Protein AF-A0A318B5C2-F1 (afdb_monomer_lite)

pLDDT: mean 72.65, std 13.86, range [32.91, 91.25]

Secondary structure (DSSP, 8-state):
-EEE---STHHHHHHHHTTPPPSEEE-EEEEEEEETTEEEEEEEETTEEEEEEEEE-SS-TTEEEEEETTEEEEEEEEE-SSEEEEEEEEEEETTEEE-GGGS-EEEEEEEEETTEEEEEEEEEETTTEEEEEEEEEE----

Sequence (142 aa):
RARARGGRGPATLARRLQGLPAPGTHTLAVSITPEAGAEIWSRRFGARTFRSRIAAAADDPFAFEETVGPLTFRFHAAARGGGFSWIFESWRLGPLPLPAAWGPRVRAYTFARDGTYRFRVLVAHPWLGVVFGYAGRLGGEH

Structure (mmCIF, N/CA/C/O backbone):
data_AF-A0A318B5C2-F1
#
_entry.id   AF-A0A318B5C2-F1
#
loop_
_atom_site.group_PDB
_atom_site.id
_atom_site.type_symbol
_atom_site.label_atom_id
_atom_site.label_alt_id
_atom_site.label_comp_id
_atom_site.label_asym_id
_atom_site.label_entity_id
_atom_site.label_seq_id
_atom_site.pdbx_PDB_ins_code
_atom_site.Cartn_x
_atom_site.Cartn_y
_atom_site.Cartn_z
_atom_site.occupancy
_atom_site.B_iso_or_equiv
_atom_site.auth_seq_id
_atom_site.auth_comp_id
_atom_site.auth_asym_id
_atom_site.auth_atom_id
_atom_site.pdbx_PDB_model_num
ATOM 1 N N . ARG A 1 1 ? -13.158 10.391 -7.756 1.00 52.75 1 ARG A N 1
ATOM 2 C CA . ARG A 1 1 ? -13.980 10.490 -6.520 1.00 52.75 1 ARG A CA 1
ATOM 3 C C . ARG A 1 1 ? -13.626 9.319 -5.620 1.00 52.75 1 ARG A C 1
ATOM 5 O O . ARG A 1 1 ? -13.495 8.217 -6.134 1.00 52.75 1 ARG A O 1
ATOM 12 N N . ALA A 1 2 ? -13.482 9.526 -4.315 1.00 52.19 2 ALA A N 1
ATOM 13 C CA . ALA A 1 2 ? -13.197 8.434 -3.392 1.00 52.19 2 ALA A CA 1
ATOM 14 C C . ALA A 1 2 ? -14.338 8.247 -2.398 1.00 52.19 2 ALA A C 1
ATOM 16 O O . ALA A 1 2 ? -14.956 9.225 -1.977 1.00 52.19 2 ALA A O 1
ATOM 17 N N . ARG A 1 3 ? -14.646 6.994 -2.054 1.00 54.66 3 ARG A N 1
ATOM 18 C CA . ARG A 1 3 ? -15.760 6.671 -1.164 1.00 54.66 3 ARG A CA 1
ATOM 19 C C . ARG A 1 3 ? -15.239 5.921 0.051 1.00 54.66 3 ARG A C 1
ATOM 21 O O . ARG A 1 3 ? -15.097 4.701 0.043 1.00 54.66 3 ARG A O 1
ATOM 28 N N . ALA A 1 4 ? -15.018 6.658 1.131 1.00 52.84 4 ALA A N 1
ATOM 29 C CA . ALA A 1 4 ? -14.751 6.052 2.423 1.00 52.84 4 ALA A CA 1
ATOM 30 C C . ALA A 1 4 ? -16.007 5.289 2.862 1.00 52.84 4 ALA A C 1
ATOM 32 O O . ALA A 1 4 ? -17.036 5.904 3.151 1.00 52.84 4 ALA A O 1
ATOM 33 N N . ARG A 1 5 ? -15.959 3.956 2.904 1.00 52.53 5 ARG A N 1
ATOM 34 C CA . ARG A 1 5 ? -16.928 3.175 3.681 1.00 52.53 5 ARG A CA 1
ATOM 35 C C . ARG A 1 5 ? -16.308 2.917 5.040 1.00 52.53 5 ARG A C 1
ATOM 37 O O . ARG A 1 5 ? -15.127 2.609 5.110 1.00 52.53 5 ARG A O 1
ATOM 44 N N . GLY A 1 6 ? -17.088 3.075 6.102 1.00 47.31 6 GLY A N 1
ATOM 45 C CA . GLY A 1 6 ? -16.587 2.904 7.452 1.00 47.31 6 GLY A CA 1
ATOM 46 C C . GLY A 1 6 ? -17.511 2.067 8.315 1.00 47.31 6 GLY A C 1
ATOM 47 O O . GLY A 1 6 ? -18.687 2.391 8.439 1.00 47.31 6 GLY A O 1
ATOM 48 N N . GLY A 1 7 ? -16.958 1.025 8.937 1.00 51.31 7 GLY A N 1
ATOM 49 C CA . GLY A 1 7 ? -17.587 0.343 10.069 1.00 51.31 7 GLY A CA 1
ATOM 50 C C . GLY A 1 7 ? -17.580 1.206 11.340 1.00 51.31 7 GLY A C 1
ATOM 51 O O . GLY A 1 7 ? -16.790 2.158 11.453 1.00 51.31 7 GLY A O 1
ATOM 52 N N . ARG A 1 8 ? -18.478 0.872 12.279 1.00 46.22 8 ARG A N 1
ATOM 53 C CA . ARG A 1 8 ? -18.555 1.443 13.639 1.00 46.22 8 ARG A CA 1
ATO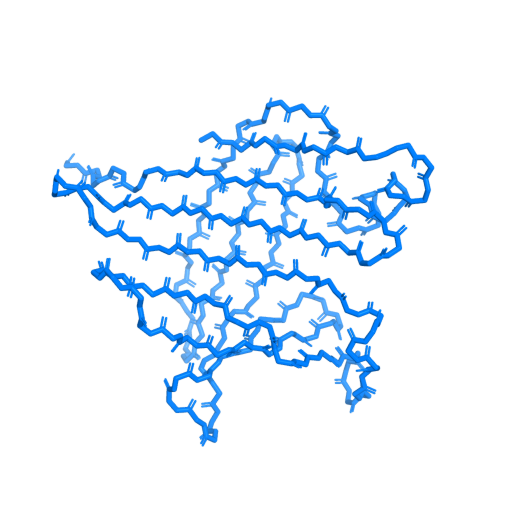M 54 C C . ARG A 1 8 ? -17.411 0.887 14.516 1.00 46.22 8 ARG A C 1
ATOM 56 O O . ARG A 1 8 ? -16.855 -0.161 14.204 1.00 46.22 8 ARG A O 1
ATOM 63 N N . GLY A 1 9 ? -17.045 1.583 15.597 1.00 58.09 9 GLY A N 1
ATOM 64 C CA . GLY A 1 9 ? -16.063 1.093 16.583 1.00 58.09 9 GLY A CA 1
ATOM 65 C C . GLY A 1 9 ? -14.582 1.326 16.207 1.00 58.09 9 GLY A C 1
ATOM 66 O O . GLY A 1 9 ? -14.272 2.402 15.679 1.00 58.09 9 GLY A O 1
ATOM 67 N N . PRO A 1 10 ? -13.655 0.373 16.465 1.00 52.06 10 PRO A N 1
ATOM 68 C CA . PRO A 1 10 ? -12.194 0.563 16.372 1.00 52.06 10 PRO A CA 1
ATOM 69 C C . PRO A 1 10 ? -11.702 0.974 14.974 1.00 52.06 10 PRO A C 1
ATOM 71 O O . PRO A 1 10 ? -10.665 1.625 14.840 1.00 52.06 10 PRO A O 1
ATOM 74 N N . ALA A 1 11 ? -12.496 0.709 13.929 1.00 53.62 11 ALA A N 1
ATOM 75 C CA . ALA A 1 11 ? -12.270 1.210 12.573 1.00 53.62 11 ALA A CA 1
ATOM 76 C C . ALA A 1 11 ? -12.190 2.747 12.508 1.00 53.62 11 ALA A C 1
ATOM 78 O O . ALA A 1 11 ? -11.504 3.303 11.656 1.00 53.62 11 ALA A O 1
ATOM 79 N N . THR A 1 12 ? -12.861 3.457 13.416 1.00 58.12 12 THR A N 1
ATOM 80 C CA . THR A 1 12 ? -12.801 4.924 13.512 1.00 58.12 12 THR A CA 1
ATOM 81 C C . THR A 1 12 ? -11.477 5.410 14.091 1.00 58.12 12 THR A C 1
ATOM 83 O O . THR A 1 12 ? -10.953 6.426 13.634 1.00 58.12 12 THR A O 1
ATOM 86 N N . LEU A 1 13 ? -10.917 4.676 15.057 1.00 55.28 13 LEU A N 1
ATOM 87 C CA . LEU A 1 13 ? -9.656 5.027 15.704 1.00 55.28 13 LEU A CA 1
ATOM 88 C C . LEU A 1 13 ? -8.472 4.779 14.764 1.00 55.28 13 LEU A C 1
ATOM 90 O O . LEU A 1 13 ? -7.657 5.675 14.569 1.00 55.28 13 LEU A O 1
ATOM 94 N N . ALA A 1 14 ? -8.446 3.627 14.090 1.00 55.47 14 ALA A N 1
ATOM 95 C CA . ALA A 1 14 ? -7.446 3.326 13.067 1.00 55.47 14 ALA A CA 1
ATOM 96 C C . ALA A 1 14 ? -7.483 4.338 11.909 1.00 55.47 14 ALA A C 1
ATOM 98 O O . ALA A 1 14 ? -6.438 4.807 11.464 1.00 55.47 14 ALA A O 1
ATOM 99 N N . ARG A 1 15 ? -8.682 4.766 11.476 1.00 59.94 15 ARG A N 1
ATOM 100 C CA . ARG A 1 15 ? -8.829 5.859 10.500 1.00 59.94 15 ARG A CA 1
ATOM 101 C C . ARG A 1 15 ? -8.248 7.176 11.006 1.00 59.94 15 ARG A C 1
ATOM 103 O O . ARG A 1 15 ? -7.608 7.887 10.240 1.00 59.94 15 ARG A O 1
ATOM 110 N N . ARG A 1 16 ? -8.472 7.528 12.278 1.00 58.03 16 ARG A N 1
ATOM 111 C CA . ARG A 1 16 ? -7.892 8.740 12.876 1.00 58.03 16 ARG A CA 1
ATOM 112 C C . ARG A 1 16 ? -6.367 8.667 12.941 1.00 58.03 16 ARG A C 1
ATOM 114 O O . ARG A 1 16 ? -5.737 9.628 12.517 1.00 58.03 16 ARG A O 1
ATOM 121 N N . LEU A 1 17 ? -5.816 7.545 13.401 1.00 55.38 17 LEU A N 1
ATOM 122 C CA . LEU A 1 17 ? -4.372 7.307 13.513 1.00 55.38 17 LEU A CA 1
ATOM 123 C C . LEU A 1 17 ? -3.668 7.316 12.152 1.00 55.38 17 LEU A C 1
ATOM 125 O O . LEU A 1 17 ? -2.596 7.889 12.025 1.00 55.38 17 LEU A O 1
ATOM 129 N N . GLN A 1 18 ? -4.293 6.748 11.119 1.00 53.38 18 GLN A N 1
ATOM 130 C CA . GLN A 1 18 ? -3.736 6.708 9.761 1.00 53.38 18 GLN A CA 1
ATOM 131 C C . GLN A 1 18 ? -4.077 7.949 8.915 1.00 53.38 18 GLN A C 1
ATOM 133 O O . GLN A 1 18 ? -3.809 7.968 7.718 1.00 53.38 18 GLN A O 1
ATOM 138 N N . GLY A 1 19 ? -4.714 8.980 9.486 1.00 54.78 19 GLY A N 1
ATOM 139 C CA . GLY A 1 19 ? -5.077 10.194 8.744 1.00 54.78 19 GLY A CA 1
ATOM 140 C C . GLY A 1 19 ? -6.152 9.989 7.664 1.00 54.78 19 GLY A C 1
ATOM 141 O O . GLY A 1 19 ? -6.348 10.850 6.809 1.00 54.78 19 GLY A O 1
ATOM 142 N N . LEU A 1 20 ? -6.894 8.884 7.709 1.00 57.34 20 LEU A N 1
ATOM 143 C CA . LEU A 1 20 ? -7.952 8.578 6.752 1.00 57.34 20 LEU A CA 1
ATOM 144 C C . LEU A 1 20 ? -9.202 9.441 7.013 1.00 57.34 20 LEU A C 1
ATOM 146 O O . LEU A 1 20 ? -9.495 9.792 8.166 1.00 57.34 20 LEU A O 1
ATOM 150 N N . PRO A 1 21 ? -9.950 9.816 5.959 1.00 52.19 21 PRO A N 1
ATOM 151 C CA . PRO A 1 21 ? -11.143 10.648 6.088 1.00 52.19 21 PRO A CA 1
ATOM 152 C C . PRO A 1 21 ? -12.317 9.884 6.723 1.00 52.19 21 PRO A C 1
ATOM 154 O O . PRO A 1 21 ? -12.364 8.651 6.735 1.00 52.19 21 PRO A O 1
ATOM 157 N N . ALA A 1 22 ? -13.292 10.634 7.243 1.00 56.81 22 ALA A N 1
ATOM 158 C CA . ALA A 1 22 ? -14.543 10.083 7.763 1.00 56.81 22 ALA A CA 1
ATOM 159 C C . ALA A 1 22 ? -15.312 9.292 6.679 1.00 56.81 22 ALA A C 1
ATOM 161 O O . ALA A 1 22 ? -15.154 9.586 5.494 1.00 56.81 22 ALA A O 1
ATOM 162 N N . PRO A 1 23 ? -16.159 8.309 7.039 1.00 56.78 23 PRO A N 1
ATOM 163 C CA . PRO A 1 23 ? -17.049 7.654 6.078 1.00 56.78 23 PRO A CA 1
ATOM 164 C C . PRO A 1 23 ? -17.869 8.692 5.291 1.00 56.78 23 PRO A C 1
ATOM 166 O O . PRO A 1 23 ? -18.468 9.585 5.881 1.00 56.78 23 PRO A O 1
ATOM 169 N N . GLY A 1 24 ? -17.859 8.603 3.960 1.00 57.59 24 GLY A N 1
ATOM 170 C CA . GLY A 1 24 ? -18.424 9.625 3.077 1.00 57.59 24 GLY A CA 1
ATOM 171 C C . GLY A 1 24 ? -17.782 9.656 1.688 1.00 57.59 24 GLY A C 1
ATOM 172 O O . GLY A 1 24 ? -16.802 8.957 1.410 1.00 57.59 24 GLY A O 1
ATOM 173 N N . THR A 1 25 ? -18.357 10.459 0.794 1.00 57.47 25 THR A N 1
ATOM 174 C CA . THR A 1 25 ? -17.746 10.775 -0.503 1.00 57.47 25 THR A CA 1
ATOM 175 C C . THR A 1 25 ? -16.825 11.965 -0.311 1.00 57.47 25 THR A C 1
ATOM 177 O O . THR A 1 25 ? -17.286 13.033 0.077 1.00 57.47 25 THR A O 1
ATOM 180 N N . HIS A 1 26 ? -15.542 11.786 -0.607 1.00 63.28 26 HIS A N 1
ATOM 181 C CA . HIS A 1 26 ? -14.547 12.845 -0.477 1.00 63.28 26 HIS A CA 1
ATOM 182 C C . HIS A 1 26 ? -13.918 13.153 -1.827 1.00 63.28 26 HIS A C 1
ATOM 184 O O . HIS A 1 26 ? -13.714 12.261 -2.667 1.00 63.28 26 HIS A O 1
ATOM 190 N N . THR A 1 27 ? -13.586 14.427 -2.020 1.00 63.97 27 THR A N 1
ATOM 191 C CA . THR A 1 27 ? -12.674 14.839 -3.083 1.00 63.97 27 THR A CA 1
ATOM 192 C C . THR A 1 27 ? -11.314 14.235 -2.763 1.00 63.97 27 THR A C 1
ATOM 194 O O . THR A 1 27 ? -10.709 14.544 -1.736 1.00 63.97 27 THR A O 1
ATOM 197 N N . LEU A 1 28 ? -10.894 13.305 -3.617 1.00 67.44 28 LEU A N 1
ATOM 198 C CA . LEU A 1 28 ? -9.578 12.692 -3.571 1.00 67.44 28 LEU A CA 1
ATOM 199 C C . LEU A 1 28 ? -8.752 13.333 -4.674 1.00 67.44 28 LEU A C 1
ATOM 201 O O . LEU A 1 28 ? -9.097 13.171 -5.845 1.00 67.44 28 LEU A O 1
ATOM 205 N N . ALA A 1 29 ? -7.681 14.009 -4.279 1.00 67.31 29 ALA A N 1
ATOM 206 C CA . ALA A 1 29 ? -6.595 14.364 -5.175 1.00 67.31 29 ALA A CA 1
ATOM 207 C C . ALA A 1 29 ? -5.455 13.371 -4.937 1.00 67.31 29 ALA A C 1
ATOM 209 O O . ALA A 1 29 ? -5.054 13.149 -3.793 1.00 67.31 29 ALA A O 1
ATOM 210 N N . VAL A 1 30 ? -4.984 12.732 -6.002 1.00 69.06 30 VAL A N 1
ATOM 211 C CA . VAL A 1 30 ? -3.799 11.873 -5.967 1.00 69.06 30 VAL A CA 1
ATOM 212 C C . VAL A 1 30 ? -2.734 12.577 -6.786 1.00 69.06 30 VAL A C 1
ATOM 214 O O . VAL A 1 30 ? -2.968 12.873 -7.951 1.00 69.06 30 VAL A O 1
ATOM 217 N N . SER A 1 31 ? -1.589 12.833 -6.174 1.00 74.69 31 SER A N 1
ATOM 218 C CA . SER A 1 31 ? -0.394 13.318 -6.851 1.00 74.69 31 SER A CA 1
ATOM 219 C C . SER A 1 31 ? 0.678 12.252 -6.718 1.00 74.69 31 SER A C 1
ATOM 221 O O . SER A 1 31 ? 0.928 11.762 -5.616 1.00 74.69 31 SER A O 1
ATOM 223 N N . ILE A 1 32 ? 1.275 11.878 -7.841 1.00 80.25 32 ILE A N 1
ATOM 224 C CA . ILE A 1 32 ? 2.378 10.926 -7.897 1.00 80.25 32 ILE A CA 1
ATOM 225 C C . ILE A 1 32 ? 3.600 11.733 -8.304 1.00 80.25 32 ILE A C 1
ATOM 227 O O . ILE A 1 32 ? 3.594 12.383 -9.348 1.00 80.25 32 ILE A O 1
ATOM 231 N N . THR A 1 33 ? 4.616 11.741 -7.454 1.00 83.88 33 THR A N 1
ATOM 232 C CA . THR A 1 33 ? 5.880 12.418 -7.726 1.00 83.88 33 THR A CA 1
ATOM 233 C C . THR A 1 33 ? 6.959 11.355 -7.873 1.00 83.88 33 THR A C 1
ATOM 235 O O . THR A 1 33 ? 7.193 10.622 -6.910 1.00 83.88 33 THR A O 1
ATOM 238 N N . PRO A 1 34 ? 7.605 11.230 -9.043 1.00 83.81 34 PRO A N 1
ATOM 239 C CA . PRO A 1 34 ? 8.720 10.309 -9.196 1.00 83.81 34 PRO A CA 1
ATOM 240 C C . PRO A 1 34 ? 9.885 10.751 -8.298 1.00 83.81 34 PRO A C 1
ATOM 242 O O . PRO A 1 34 ? 10.197 11.936 -8.193 1.00 83.81 34 PRO A O 1
ATOM 245 N N . GLU A 1 35 ? 10.518 9.792 -7.638 1.00 85.69 35 GLU A N 1
ATOM 246 C CA . GLU A 1 35 ? 11.714 9.943 -6.810 1.00 85.69 35 GLU A CA 1
ATOM 247 C C . GLU A 1 35 ? 12.733 8.887 -7.272 1.00 85.69 35 GLU A C 1
ATOM 249 O O . GLU A 1 35 ? 12.355 7.883 -7.866 1.00 85.69 35 GLU A O 1
ATOM 254 N N . ALA A 1 36 ? 14.037 9.086 -7.080 1.00 80.44 36 ALA A N 1
ATOM 255 C CA . ALA A 1 36 ? 15.039 8.164 -7.628 1.00 80.44 36 ALA A CA 1
ATOM 256 C C . ALA A 1 36 ? 14.802 6.707 -7.157 1.00 80.44 36 ALA A C 1
ATOM 258 O O . ALA A 1 36 ? 15.006 6.382 -5.986 1.00 80.44 36 ALA A O 1
ATOM 259 N N . GLY A 1 37 ? 14.333 5.845 -8.071 1.00 80.94 37 GLY A N 1
ATOM 260 C CA . GLY A 1 3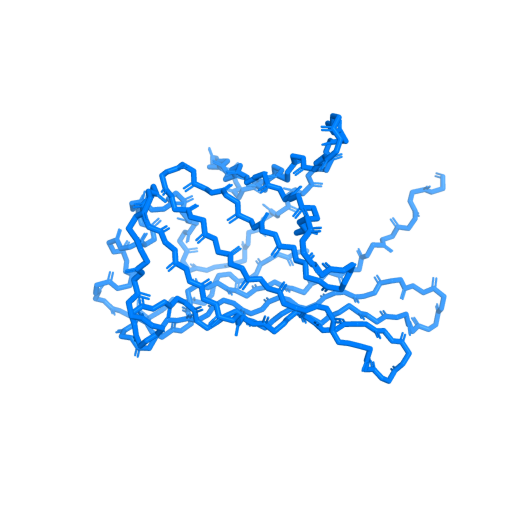7 ? 13.976 4.445 -7.799 1.00 80.94 37 GLY A CA 1
ATOM 261 C C . GLY A 1 37 ? 12.668 4.229 -7.022 1.00 80.94 37 GLY A C 1
ATOM 262 O O . GLY A 1 37 ? 12.411 3.115 -6.569 1.00 80.94 37 GLY A O 1
ATOM 263 N N . ALA A 1 38 ? 11.851 5.267 -6.833 1.00 87.94 38 ALA A N 1
ATOM 264 C CA . ALA A 1 38 ? 10.599 5.201 -6.088 1.00 87.94 38 ALA A CA 1
ATOM 265 C C . ALA A 1 38 ? 9.551 6.200 -6.613 1.00 87.94 38 ALA A C 1
ATOM 267 O O . ALA A 1 38 ? 9.814 7.081 -7.420 1.00 87.94 38 ALA A O 1
ATOM 268 N N . GLU A 1 39 ? 8.334 6.100 -6.113 1.00 88.75 39 GLU A N 1
ATOM 269 C CA . GLU A 1 39 ? 7.247 7.020 -6.380 1.00 88.75 39 GLU A CA 1
ATOM 270 C C . GLU A 1 39 ? 6.679 7.498 -5.053 1.00 88.75 39 GLU A C 1
ATOM 272 O O . GLU A 1 39 ? 6.281 6.714 -4.188 1.00 88.75 39 GLU A O 1
ATOM 277 N N . ILE A 1 40 ? 6.594 8.808 -4.890 1.00 86.69 40 ILE A N 1
ATOM 278 C CA . ILE A 1 40 ? 5.915 9.422 -3.765 1.00 86.69 40 ILE A CA 1
ATOM 279 C C . ILE A 1 40 ? 4.456 9.630 -4.137 1.00 86.69 40 ILE A C 1
ATOM 281 O O . ILE A 1 40 ? 4.101 10.492 -4.937 1.00 86.69 40 ILE A O 1
ATOM 285 N N . TRP A 1 41 ? 3.591 8.862 -3.494 1.00 83.62 41 TRP A N 1
ATOM 286 C CA . TRP A 1 41 ? 2.154 8.939 -3.662 1.00 83.62 41 TRP A CA 1
ATOM 287 C C . TRP A 1 41 ? 1.558 9.809 -2.561 1.00 83.62 41 TRP A C 1
ATOM 289 O O . TRP A 1 41 ? 1.492 9.422 -1.396 1.00 83.62 41 TRP A O 1
ATOM 299 N N . SER A 1 42 ? 1.082 10.991 -2.935 1.00 77.31 42 SER A N 1
ATOM 300 C CA . SER A 1 42 ? 0.389 11.919 -2.044 1.00 77.31 42 SER A CA 1
ATOM 301 C C . SER A 1 42 ? -1.107 11.892 -2.333 1.00 77.31 42 SER A C 1
ATOM 303 O O . SER A 1 42 ? -1.572 12.330 -3.381 1.00 77.31 42 SER A O 1
ATOM 305 N N . ARG A 1 43 ? -1.885 11.353 -1.398 1.00 74.44 43 ARG A N 1
ATOM 306 C CA . ARG A 1 43 ? -3.342 11.206 -1.481 1.00 74.44 43 ARG A CA 1
ATOM 307 C C . ARG A 1 43 ? -3.980 12.197 -0.515 1.00 74.44 43 ARG A C 1
ATOM 309 O O . ARG A 1 43 ? -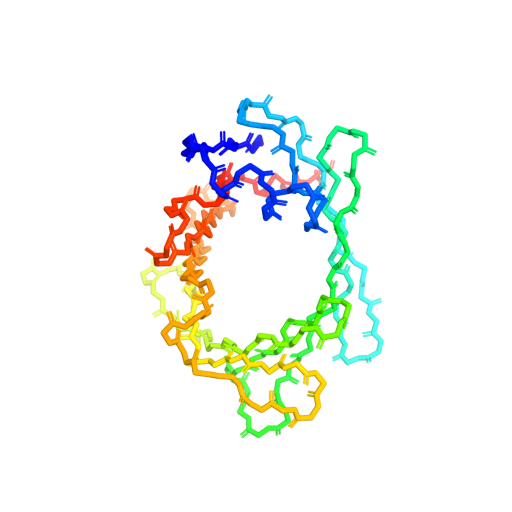3.949 12.002 0.700 1.00 74.44 43 ARG A O 1
ATOM 316 N N . ARG A 1 44 ? -4.557 13.274 -1.042 1.00 69.62 44 ARG A N 1
ATOM 317 C CA . ARG A 1 44 ? -5.265 14.282 -0.249 1.00 69.62 44 ARG A CA 1
ATOM 318 C C . ARG A 1 44 ? -6.755 13.961 -0.191 1.00 69.62 44 ARG A C 1
ATOM 320 O O . ARG A 1 44 ? -7.435 13.932 -1.215 1.00 69.62 44 ARG A O 1
ATOM 327 N N . PHE A 1 45 ? -7.256 13.758 1.022 1.00 69.19 45 PHE A N 1
ATOM 328 C CA . PHE A 1 45 ? -8.661 13.547 1.347 1.00 69.19 45 PHE A CA 1
ATOM 329 C C . PHE A 1 45 ? -9.199 14.766 2.106 1.00 69.19 45 PHE A C 1
ATOM 331 O O . PHE A 1 45 ? -9.067 14.866 3.329 1.00 69.19 45 PHE A O 1
ATOM 338 N N . GLY A 1 46 ? -9.793 15.719 1.385 1.00 67.88 46 GLY A N 1
ATOM 339 C CA . GLY A 1 46 ? -10.248 16.980 1.982 1.00 67.88 46 GLY A CA 1
ATOM 340 C C . GLY A 1 46 ? -9.094 17.757 2.637 1.00 67.88 46 GLY A C 1
ATOM 341 O O . GLY A 1 46 ? -8.207 18.253 1.941 1.00 67.88 46 GLY A O 1
ATOM 342 N N . ALA A 1 47 ? -9.105 17.857 3.971 1.00 63.34 47 ALA A N 1
ATOM 343 C CA . ALA A 1 47 ? -8.076 18.543 4.765 1.00 63.34 47 ALA A CA 1
ATOM 344 C C . ALA A 1 47 ? -6.903 17.643 5.203 1.00 63.34 47 ALA A C 1
ATOM 346 O O . ALA A 1 47 ? -5.931 18.145 5.760 1.00 63.34 47 ALA A O 1
ATOM 347 N N . ARG A 1 48 ? -6.977 16.322 4.983 1.00 60.59 48 ARG 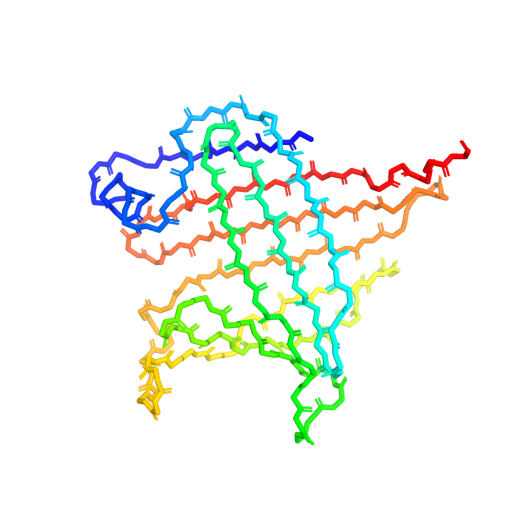A N 1
ATOM 348 C CA . ARG A 1 48 ? -5.920 15.378 5.376 1.00 60.59 48 ARG A CA 1
ATOM 349 C C . ARG A 1 48 ? -5.112 14.921 4.174 1.00 60.59 48 ARG A C 1
ATOM 351 O O . ARG A 1 48 ? -5.679 14.627 3.125 1.00 60.59 48 ARG A O 1
ATOM 358 N N . THR A 1 49 ? -3.804 14.797 4.358 1.00 68.56 49 THR A N 1
ATOM 359 C CA . THR A 1 49 ? -2.885 14.290 3.337 1.00 68.56 49 THR A CA 1
ATOM 360 C C . THR A 1 49 ? -2.251 13.004 3.835 1.00 68.56 49 THR A C 1
ATOM 362 O O . THR A 1 49 ? -1.680 12.966 4.920 1.00 68.56 49 THR A O 1
ATOM 365 N N . PHE A 1 50 ? -2.358 11.955 3.032 1.00 72.31 50 PHE A N 1
ATOM 366 C CA . PHE A 1 50 ? -1.705 10.676 3.246 1.00 72.31 50 PHE A CA 1
ATOM 367 C C . PHE A 1 50 ? -0.578 10.539 2.227 1.00 72.31 50 PHE A C 1
ATOM 369 O O . PHE A 1 50 ? -0.842 10.575 1.027 1.00 72.31 50 PHE A O 1
ATOM 376 N N . ARG A 1 51 ? 0.663 10.389 2.689 1.00 80.62 51 ARG A N 1
ATOM 377 C CA . ARG A 1 51 ? 1.832 10.220 1.822 1.00 80.62 51 ARG A CA 1
ATOM 378 C C . ARG A 1 51 ? 2.391 8.814 1.998 1.00 80.62 51 ARG A C 1
ATOM 380 O O . ARG A 1 51 ? 2.614 8.386 3.127 1.00 80.62 51 ARG A O 1
ATOM 387 N N . SER A 1 52 ? 2.619 8.125 0.890 1.00 84.88 52 SER A N 1
ATOM 388 C CA . SER A 1 52 ? 3.320 6.846 0.849 1.00 84.88 52 SER A CA 1
ATOM 389 C C . SER A 1 52 ? 4.458 6.894 -0.163 1.00 84.88 52 SER A C 1
ATOM 391 O O . SER A 1 52 ? 4.430 7.685 -1.105 1.00 84.88 52 SER A O 1
ATOM 393 N N . ARG A 1 53 ? 5.485 6.078 0.062 1.00 88.44 53 ARG A N 1
ATOM 394 C CA . ARG A 1 53 ? 6.594 5.868 -0.869 1.00 88.44 53 ARG A CA 1
ATOM 395 C C . ARG A 1 53 ? 6.482 4.465 -1.436 1.00 88.44 53 ARG A C 1
ATOM 397 O O . ARG A 1 53 ? 6.522 3.518 -0.664 1.00 88.44 53 ARG A O 1
ATOM 404 N N . ILE A 1 54 ? 6.352 4.336 -2.745 1.00 90.06 54 ILE A N 1
ATOM 405 C CA . ILE A 1 54 ? 6.297 3.057 -3.451 1.00 90.06 54 ILE A CA 1
ATOM 406 C C . ILE A 1 54 ? 7.634 2.841 -4.148 1.00 90.06 54 ILE A C 1
ATOM 408 O O . ILE A 1 54 ? 8.074 3.718 -4.873 1.00 90.06 54 ILE A O 1
ATOM 412 N N . ALA A 1 55 ? 8.298 1.716 -3.934 1.00 89.94 55 ALA A N 1
ATOM 413 C CA . ALA A 1 55 ? 9.535 1.374 -4.633 1.00 89.94 55 ALA A CA 1
ATOM 414 C C . ALA A 1 55 ? 9.447 -0.052 -5.169 1.00 89.94 55 ALA A C 1
ATOM 416 O O . ALA A 1 55 ? 8.826 -0.902 -4.533 1.00 89.94 55 ALA A O 1
ATOM 417 N N . ALA A 1 56 ? 10.060 -0.321 -6.321 1.00 89.75 56 ALA A N 1
ATOM 418 C CA . ALA A 1 56 ? 10.185 -1.690 -6.810 1.00 89.75 56 ALA A CA 1
ATOM 419 C C . ALA A 1 56 ? 10.984 -2.529 -5.802 1.00 89.75 56 ALA A C 1
ATOM 421 O O . ALA A 1 56 ? 11.942 -2.037 -5.196 1.00 89.75 56 ALA A O 1
ATOM 422 N N . ALA A 1 57 ? 10.580 -3.780 -5.603 1.00 88.00 57 ALA A N 1
ATOM 423 C CA . ALA A 1 57 ? 11.352 -4.703 -4.793 1.00 88.00 57 ALA A CA 1
ATOM 424 C C . ALA A 1 57 ? 12.645 -5.053 -5.538 1.00 88.00 57 ALA A C 1
ATOM 426 O O . ALA A 1 57 ? 12.635 -5.288 -6.744 1.00 88.00 57 ALA A O 1
ATOM 427 N N . ALA A 1 58 ? 13.770 -5.087 -4.824 1.00 84.88 58 ALA A N 1
ATOM 428 C CA . ALA A 1 58 ? 15.059 -5.398 -5.440 1.00 84.88 58 ALA A CA 1
ATOM 429 C C . ALA A 1 58 ? 15.159 -6.868 -5.890 1.00 84.88 58 ALA A C 1
ATOM 431 O O . ALA A 1 58 ? 15.938 -7.180 -6.786 1.00 84.88 58 ALA A O 1
ATOM 432 N N . ASP A 1 59 ? 14.392 -7.761 -5.259 1.00 89.25 59 ASP A N 1
ATOM 433 C CA . ASP A 1 59 ? 14.445 -9.207 -5.483 1.00 89.25 59 ASP A CA 1
ATOM 434 C C . ASP A 1 59 ? 13.449 -9.724 -6.535 1.00 89.25 59 ASP A C 1
ATOM 436 O O . ASP A 1 59 ? 13.672 -10.793 -7.098 1.00 89.25 59 ASP A O 1
ATOM 440 N N . ASP A 1 60 ? 12.377 -8.980 -6.826 1.00 87.94 60 ASP A N 1
ATOM 441 C CA . ASP A 1 60 ? 11.327 -9.400 -7.758 1.00 87.94 60 ASP A CA 1
ATOM 442 C C . ASP A 1 60 ? 10.824 -8.192 -8.576 1.00 87.94 60 ASP A C 1
ATOM 444 O O . ASP A 1 60 ? 10.289 -7.242 -7.997 1.00 87.94 60 ASP A O 1
ATOM 448 N N . PRO A 1 61 ? 10.949 -8.215 -9.919 1.00 85.06 61 PRO A N 1
ATOM 449 C CA . PRO A 1 61 ? 10.548 -7.106 -10.789 1.00 85.06 61 PRO A CA 1
ATOM 450 C C . PRO A 1 61 ? 9.030 -6.866 -10.842 1.00 85.06 61 PRO A C 1
ATOM 452 O O . PRO A 1 61 ? 8.590 -5.805 -11.286 1.00 85.06 61 PRO A O 1
ATOM 455 N N . PHE A 1 62 ? 8.221 -7.834 -10.413 1.00 87.06 62 PHE A N 1
ATOM 456 C CA . PHE A 1 62 ? 6.770 -7.717 -10.292 1.00 87.06 62 PHE A CA 1
ATOM 457 C C . PHE A 1 62 ? 6.332 -7.386 -8.864 1.00 87.06 62 PHE A C 1
ATOM 459 O O . PHE A 1 62 ? 5.154 -7.089 -8.651 1.00 87.06 62 PHE A O 1
ATOM 466 N N . ALA A 1 63 ? 7.244 -7.395 -7.889 1.00 90.06 63 ALA A N 1
ATOM 467 C CA . ALA A 1 63 ? 6.949 -6.974 -6.530 1.00 90.06 63 ALA A CA 1
ATOM 468 C C . ALA A 1 63 ? 7.378 -5.526 -6.270 1.00 90.06 63 ALA A C 1
ATOM 470 O O . ALA A 1 63 ? 8.295 -4.975 -6.876 1.00 90.06 63 ALA A O 1
ATOM 471 N N . PHE A 1 64 ? 6.684 -4.883 -5.342 1.00 91.25 64 PHE A N 1
ATOM 472 C CA . PHE A 1 64 ? 6.976 -3.525 -4.911 1.00 91.25 64 PHE A CA 1
ATOM 473 C C . PHE A 1 64 ? 6.565 -3.327 -3.455 1.00 91.25 64 PHE A C 1
ATOM 475 O O . PHE A 1 64 ? 5.689 -4.010 -2.917 1.00 91.25 64 PHE A O 1
ATOM 482 N N . GLU A 1 65 ? 7.210 -2.368 -2.809 1.00 91.00 65 GLU A N 1
ATOM 483 C CA . GLU A 1 65 ? 7.024 -2.050 -1.404 1.00 91.00 65 GLU A CA 1
ATOM 484 C C . GLU A 1 65 ? 6.446 -0.642 -1.252 1.00 91.00 65 GLU A C 1
ATOM 486 O O . GLU A 1 65 ? 7.025 0.336 -1.717 1.00 91.00 65 GLU A O 1
ATOM 491 N N . GLU A 1 66 ? 5.306 -0.525 -0.574 1.00 89.69 66 GLU A N 1
ATOM 492 C CA . GLU A 1 66 ? 4.714 0.746 -0.166 1.00 89.69 66 GLU A CA 1
ATOM 493 C C . GLU A 1 66 ? 5.052 1.030 1.302 1.00 89.69 66 GLU A C 1
ATOM 495 O O . GLU A 1 66 ? 4.584 0.345 2.209 1.00 89.69 66 GLU A O 1
ATOM 500 N N . THR A 1 67 ? 5.837 2.073 1.552 1.00 88.44 67 THR A N 1
ATOM 501 C CA . THR A 1 67 ? 6.195 2.546 2.891 1.00 88.44 67 THR A CA 1
ATOM 502 C C . THR A 1 67 ? 5.348 3.750 3.299 1.00 88.44 67 THR A C 1
ATOM 504 O O . THR A 1 67 ? 5.243 4.742 2.574 1.00 88.44 67 THR A O 1
ATOM 507 N N . VAL A 1 68 ? 4.749 3.669 4.486 1.00 84.19 68 VAL A N 1
ATOM 508 C CA . VAL A 1 68 ? 3.902 4.686 5.117 1.00 84.19 68 VAL A CA 1
ATOM 509 C C . VAL A 1 68 ? 4.370 4.877 6.556 1.00 84.19 68 VAL A C 1
ATOM 511 O O . VAL A 1 68 ? 4.028 4.101 7.451 1.00 84.19 68 VAL A O 1
ATOM 514 N N . GLY A 1 69 ? 5.161 5.922 6.796 1.00 83.12 69 GLY A N 1
ATOM 515 C CA . GLY A 1 69 ? 5.808 6.105 8.096 1.00 83.12 69 GLY A CA 1
ATOM 516 C C . GLY A 1 69 ? 6.685 4.888 8.433 1.00 83.12 69 GLY A C 1
ATOM 517 O O . GLY A 1 69 ? 7.514 4.520 7.605 1.00 83.12 69 GLY A O 1
ATOM 518 N N . PRO A 1 70 ? 6.516 4.240 9.601 1.00 83.75 70 PRO A N 1
ATOM 519 C CA . PRO A 1 70 ? 7.305 3.067 9.975 1.00 83.75 70 PRO A CA 1
ATOM 520 C C . PRO A 1 70 ? 6.780 1.753 9.374 1.00 83.75 70 PRO A C 1
ATOM 522 O O . PRO A 1 70 ? 7.391 0.710 9.582 1.00 83.75 70 PRO A O 1
ATOM 525 N N . LEU A 1 71 ? 5.634 1.766 8.688 1.00 85.31 71 LEU A N 1
ATOM 526 C CA . LEU A 1 71 ? 5.025 0.567 8.116 1.00 85.31 71 LEU A CA 1
ATOM 527 C C . LEU A 1 71 ? 5.455 0.405 6.662 1.00 85.31 71 LEU A C 1
ATOM 529 O O . LEU A 1 71 ? 5.284 1.330 5.873 1.00 85.31 71 LEU A O 1
ATOM 533 N N . THR A 1 72 ? 5.926 -0.779 6.290 1.00 89.19 72 THR A N 1
ATOM 534 C CA . THR A 1 72 ? 6.185 -1.141 4.892 1.00 89.19 72 THR A CA 1
ATOM 535 C C . THR A 1 72 ? 5.312 -2.322 4.508 1.00 89.19 72 THR A C 1
ATOM 537 O O . THR A 1 72 ? 5.290 -3.335 5.204 1.00 89.19 72 THR A O 1
ATOM 540 N N . PHE A 1 73 ? 4.588 -2.194 3.404 1.00 88.06 73 PHE A N 1
ATOM 541 C CA . PHE A 1 73 ? 3.705 -3.213 2.849 1.00 88.06 73 PHE A CA 1
ATOM 542 C C . PHE A 1 73 ? 4.293 -3.706 1.534 1.00 88.06 73 PHE A C 1
ATOM 544 O O . PHE A 1 73 ? 4.603 -2.895 0.668 1.00 88.06 73 PHE A O 1
ATOM 551 N N . ARG A 1 74 ? 4.419 -5.018 1.367 1.00 90.50 74 ARG A N 1
ATOM 552 C CA . ARG A 1 74 ? 4.883 -5.631 0.128 1.00 90.50 74 ARG A CA 1
ATOM 553 C C . ARG A 1 74 ? 3.700 -6.144 -0.682 1.00 90.50 74 ARG A C 1
ATOM 555 O O . ARG A 1 74 ? 2.788 -6.785 -0.146 1.00 90.50 74 ARG A O 1
ATOM 562 N N . PHE A 1 75 ? 3.737 -5.863 -1.974 1.00 89.44 75 PHE A N 1
ATOM 563 C CA . PHE A 1 75 ? 2.724 -6.255 -2.933 1.00 89.44 75 PHE A CA 1
ATOM 564 C C . PHE A 1 75 ? 3.357 -6.882 -4.165 1.00 89.44 75 PHE A C 1
ATOM 566 O O . PHE A 1 75 ? 4.437 -6.480 -4.582 1.00 89.44 75 PHE A O 1
ATOM 573 N N . HIS A 1 76 ? 2.609 -7.778 -4.796 1.00 89.62 76 HIS A N 1
ATOM 574 C CA . HIS A 1 76 ? 2.935 -8.347 -6.093 1.00 89.62 76 HIS A CA 1
ATOM 575 C C . HIS A 1 76 ? 1.927 -7.871 -7.148 1.00 89.62 76 HIS A C 1
ATOM 577 O O . HIS A 1 76 ? 0.708 -7.903 -6.930 1.00 89.62 76 HIS A O 1
ATOM 583 N N . ALA A 1 77 ? 2.424 -7.404 -8.291 1.00 87.38 77 ALA A N 1
ATOM 584 C CA . ALA A 1 77 ? 1.633 -6.990 -9.439 1.00 87.38 77 ALA A CA 1
ATOM 585 C C . ALA A 1 77 ? 1.360 -8.194 -10.348 1.00 87.38 77 ALA A C 1
ATOM 587 O O . ALA A 1 77 ? 2.232 -8.657 -11.073 1.00 87.38 77 ALA A O 1
ATOM 588 N N . ALA A 1 78 ? 0.116 -8.666 -10.364 1.00 86.12 78 ALA A N 1
ATOM 589 C CA . ALA A 1 78 ? -0.310 -9.748 -11.245 1.00 86.12 78 ALA A CA 1
ATOM 590 C C . ALA A 1 78 ? -1.141 -9.206 -12.413 1.00 86.12 78 ALA A C 1
ATOM 592 O O . ALA A 1 78 ? -2.130 -8.496 -12.203 1.00 86.12 78 ALA A O 1
ATOM 593 N N . ALA A 1 79 ? -0.792 -9.573 -13.647 1.00 82.38 79 ALA A N 1
ATOM 594 C CA . ALA A 1 79 ? -1.600 -9.243 -14.817 1.00 82.38 79 ALA A CA 1
ATOM 595 C C . ALA A 1 79 ? -2.998 -9.884 -14.709 1.00 82.38 79 ALA A C 1
ATOM 597 O O . ALA A 1 79 ? -3.146 -11.061 -14.378 1.00 82.38 79 ALA A O 1
ATOM 598 N N . ARG A 1 80 ? -4.053 -9.109 -14.983 1.00 79.38 80 ARG A N 1
ATOM 599 C CA . ARG A 1 80 ? -5.442 -9.584 -14.930 1.00 79.38 80 ARG A CA 1
ATOM 600 C C . ARG A 1 80 ? -6.314 -8.891 -15.974 1.00 79.38 80 ARG A C 1
ATOM 602 O O . ARG A 1 80 ? -6.684 -7.732 -15.805 1.00 79.38 80 ARG A O 1
ATOM 609 N N . GLY A 1 81 ? -6.706 -9.636 -17.011 1.00 66.50 81 GLY A N 1
ATOM 610 C CA . GLY A 1 81 ? -7.771 -9.261 -17.954 1.00 66.50 81 GLY A CA 1
ATOM 611 C C . GLY A 1 81 ? -7.629 -7.859 -18.557 1.00 66.50 81 GLY A C 1
ATOM 612 O O . GLY A 1 81 ? -8.530 -7.043 -18.387 1.00 66.50 81 GLY A O 1
ATOM 613 N N . GLY A 1 82 ? -6.494 -7.565 -19.204 1.00 72.06 82 GLY A N 1
ATOM 614 C CA . GLY A 1 82 ? -6.232 -6.251 -19.819 1.00 72.06 82 GLY A CA 1
ATOM 615 C C . GLY A 1 82 ? -5.789 -5.160 -18.832 1.00 72.06 82 GLY A C 1
ATOM 616 O O . GLY A 1 82 ? -5.983 -3.969 -19.073 1.00 72.06 82 GLY A O 1
ATOM 617 N N . GLY A 1 83 ? -5.232 -5.566 -17.693 1.00 79.50 83 GLY A N 1
ATOM 618 C CA . GLY A 1 83 ? -4.778 -4.688 -16.624 1.00 79.50 83 GLY A CA 1
ATOM 619 C C . GLY A 1 83 ? -3.881 -5.424 -15.633 1.00 79.50 83 GLY A C 1
ATOM 620 O O . GLY A 1 83 ? -3.400 -6.519 -15.925 1.00 79.50 83 GLY A O 1
ATOM 621 N N . PHE A 1 84 ? -3.698 -4.861 -14.443 1.00 82.56 84 PHE A N 1
ATOM 622 C CA . PHE A 1 84 ? -2.942 -5.484 -13.358 1.00 82.56 84 PHE A CA 1
ATOM 623 C C . PHE A 1 84 ? -3.644 -5.317 -12.010 1.00 82.56 84 PHE A C 1
ATOM 625 O O . PHE A 1 84 ? -4.368 -4.349 -11.755 1.00 82.56 84 PHE A O 1
ATOM 632 N N . SER A 1 85 ? -3.435 -6.293 -11.136 1.00 84.56 85 SER A N 1
ATOM 633 C CA . SER A 1 85 ? -3.919 -6.317 -9.765 1.00 84.56 85 SER A CA 1
ATOM 634 C C . SER A 1 85 ? -2.756 -6.289 -8.791 1.00 84.56 85 SER A C 1
ATOM 636 O O . SER A 1 85 ? -1.766 -6.978 -8.999 1.00 84.56 85 SER A O 1
ATOM 638 N N . TRP A 1 86 ? -2.902 -5.534 -7.705 1.00 87.12 86 TRP A N 1
ATOM 639 C CA . TRP A 1 86 ? -1.957 -5.572 -6.591 1.00 87.12 86 TRP A CA 1
ATOM 640 C C . TRP A 1 86 ? -2.442 -6.586 -5.569 1.00 87.12 86 TRP A C 1
ATOM 642 O O . TRP A 1 86 ? -3.564 -6.476 -5.055 1.00 87.12 86 TRP A O 1
ATOM 652 N N . ILE A 1 87 ? -1.597 -7.572 -5.304 1.00 85.94 87 ILE A N 1
ATOM 653 C CA . ILE A 1 87 ? -1.831 -8.650 -4.355 1.00 85.94 87 ILE A CA 1
ATOM 654 C C . ILE A 1 87 ? -0.959 -8.375 -3.138 1.00 85.94 87 ILE A C 1
ATOM 656 O O . ILE A 1 87 ? 0.253 -8.268 -3.259 1.00 85.94 87 ILE A O 1
ATOM 660 N N . PHE A 1 88 ? -1.581 -8.222 -1.972 1.00 86.56 88 PHE A N 1
ATOM 661 C CA . PHE A 1 88 ? -0.859 -8.079 -0.709 1.00 86.56 88 PHE A CA 1
ATOM 662 C C . PHE A 1 88 ? -0.118 -9.372 -0.360 1.00 86.56 88 PHE A C 1
ATOM 664 O O . PHE A 1 88 ? -0.752 -10.427 -0.307 1.00 86.56 88 PHE A O 1
ATOM 671 N N . GLU A 1 89 ? 1.182 -9.271 -0.087 1.00 87.00 89 GLU A N 1
ATOM 672 C CA . GLU A 1 89 ? 2.019 -10.408 0.306 1.00 87.00 89 GLU A CA 1
ATOM 673 C C . GLU A 1 89 ? 2.340 -10.378 1.800 1.00 87.00 89 GLU A C 1
ATOM 675 O O . GLU A 1 89 ? 2.071 -11.333 2.529 1.00 87.00 89 GLU A O 1
ATOM 680 N N . SER A 1 90 ? 2.911 -9.271 2.274 1.00 88.00 90 SER A N 1
ATOM 681 C CA . SER A 1 90 ? 3.403 -9.155 3.644 1.00 88.00 90 SER A CA 1
ATOM 682 C C . SER A 1 90 ? 3.533 -7.698 4.077 1.00 88.00 90 SER A C 1
ATOM 684 O O . SER A 1 90 ? 3.350 -6.763 3.296 1.00 88.00 90 SER A O 1
AT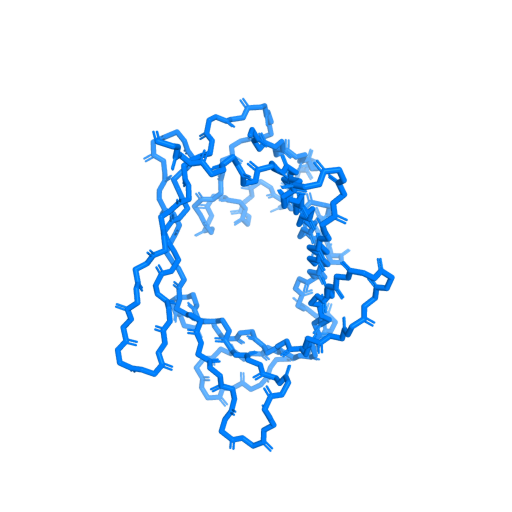OM 686 N N . TRP A 1 91 ? 3.814 -7.488 5.359 1.00 90.38 91 TRP A N 1
ATOM 687 C CA . TRP A 1 91 ? 4.037 -6.163 5.916 1.00 90.38 91 TRP A CA 1
ATOM 688 C C . TRP A 1 91 ? 4.990 -6.225 7.105 1.00 90.38 91 TRP A C 1
ATOM 690 O O . TRP A 1 91 ? 5.115 -7.258 7.765 1.00 90.38 91 TRP A O 1
ATOM 700 N N . ARG A 1 92 ? 5.672 -5.115 7.369 1.00 89.19 92 ARG A N 1
ATOM 701 C CA . ARG A 1 92 ? 6.636 -4.969 8.460 1.00 89.19 92 ARG A CA 1
ATOM 702 C C . ARG A 1 92 ? 6.514 -3.605 9.124 1.00 89.19 92 ARG A C 1
ATOM 704 O O . ARG A 1 92 ? 6.077 -2.640 8.498 1.00 89.19 92 ARG A O 1
ATOM 711 N N . LEU A 1 93 ? 6.915 -3.541 10.387 1.00 87.56 93 LEU A N 1
ATOM 712 C CA . LEU A 1 93 ? 7.103 -2.305 11.138 1.00 87.56 93 LEU A CA 1
ATOM 713 C C . LEU A 1 93 ? 8.608 -2.092 11.329 1.00 87.56 93 LEU A C 1
ATOM 715 O O . LEU A 1 93 ? 9.244 -2.775 12.131 1.00 87.56 93 LEU A O 1
ATOM 719 N N . GLY A 1 94 ? 9.189 -1.176 10.557 1.00 86.56 94 GLY A N 1
ATOM 720 C CA . GLY A 1 94 ? 10.637 -1.023 10.451 1.00 86.56 94 GLY A CA 1
ATOM 721 C C . GLY A 1 94 ? 11.284 -2.338 9.989 1.00 86.56 94 GLY A C 1
ATOM 722 O O . GLY A 1 94 ? 10.895 -2.852 8.939 1.00 86.56 94 GLY A O 1
ATOM 723 N N . PRO A 1 95 ? 12.235 -2.912 10.748 1.00 85.00 95 PRO A N 1
ATOM 724 C CA . PRO A 1 95 ? 12.842 -4.202 10.421 1.00 85.00 95 PRO A CA 1
ATOM 725 C C . PRO A 1 95 ? 11.986 -5.416 10.825 1.00 85.00 95 PRO A C 1
ATOM 727 O O . PRO A 1 95 ? 12.326 -6.535 10.454 1.00 85.00 95 PRO A O 1
ATOM 730 N N . LEU A 1 96 ? 10.900 -5.234 11.590 1.00 88.88 96 LEU A N 1
ATOM 731 C CA . LEU A 1 96 ? 10.142 -6.341 12.178 1.00 88.88 96 LEU A CA 1
ATOM 732 C C . LEU A 1 96 ? 9.019 -6.821 11.238 1.00 88.88 96 LEU A C 1
ATOM 734 O O . LEU A 1 96 ? 8.036 -6.090 11.072 1.00 88.88 96 LEU A O 1
ATOM 738 N N . PRO A 1 97 ? 9.099 -8.030 10.649 1.00 88.69 97 PRO A N 1
ATOM 739 C CA . PRO A 1 97 ? 7.997 -8.592 9.873 1.00 88.69 97 PRO A CA 1
ATOM 740 C C . PRO A 1 97 ? 6.798 -8.874 10.782 1.00 88.69 97 PRO A C 1
ATOM 742 O O . PRO A 1 97 ? 6.939 -9.448 11.862 1.00 88.69 97 PRO A O 1
ATOM 745 N N . LEU A 1 98 ? 5.606 -8.466 10.347 1.00 85.50 98 LEU A N 1
ATOM 746 C CA . LEU A 1 98 ? 4.369 -8.648 11.101 1.00 85.50 98 LEU A CA 1
ATOM 747 C C . LEU A 1 98 ? 3.513 -9.775 10.503 1.00 85.50 98 LEU A C 1
ATOM 749 O O . LEU A 1 98 ? 3.523 -9.987 9.286 1.00 85.50 98 LEU A O 1
ATOM 753 N N . PRO A 1 99 ? 2.712 -10.482 11.325 1.00 82.62 99 PRO A N 1
ATOM 754 C CA . PRO A 1 99 ? 1.818 -11.525 10.835 1.00 82.62 99 PRO A CA 1
ATOM 755 C C . PRO A 1 99 ? 0.853 -10.983 9.778 1.00 82.62 99 PRO A C 1
ATOM 757 O O . PRO A 1 99 ? 0.147 -10.002 10.018 1.00 82.62 99 PRO A O 1
ATOM 760 N N . ALA A 1 100 ? 0.747 -11.647 8.625 1.00 76.31 100 ALA A N 1
ATOM 761 C CA . ALA A 1 100 ? -0.173 -11.241 7.555 1.00 76.31 100 ALA A CA 1
ATOM 762 C C . ALA A 1 100 ? -1.641 -11.157 8.023 1.00 76.31 100 ALA A C 1
ATOM 764 O O . ALA A 1 100 ? -2.414 -10.349 7.510 1.00 76.31 100 ALA A O 1
ATOM 765 N N . ALA A 1 101 ? -2.018 -11.935 9.045 1.00 71.31 101 ALA A N 1
ATOM 766 C CA . ALA A 1 101 ? -3.344 -11.899 9.664 1.00 71.31 101 ALA A CA 1
ATOM 767 C C . ALA A 1 101 ? -3.700 -10.545 10.306 1.00 71.31 101 ALA A C 1
ATOM 769 O O . ALA A 1 101 ? -4.878 -10.246 10.490 1.00 71.31 101 ALA A O 1
ATOM 770 N N . TRP A 1 102 ? -2.700 -9.738 10.651 1.00 75.00 102 TRP A N 1
ATOM 771 C CA . TRP A 1 102 ? -2.858 -8.407 11.238 1.00 75.00 102 TRP A CA 1
ATOM 772 C C . TRP A 1 102 ? -2.744 -7.294 10.186 1.00 75.00 102 TRP A C 1
ATOM 774 O O . TRP A 1 102 ? -2.945 -6.126 10.498 1.00 75.00 102 TRP A O 1
ATOM 784 N N . GLY A 1 103 ? -2.398 -7.643 8.944 1.00 68.88 103 GLY A N 1
ATOM 785 C CA . GLY A 1 103 ? -2.233 -6.687 7.860 1.00 68.88 103 GLY A CA 1
ATOM 786 C C . GLY A 1 103 ? -3.567 -6.288 7.219 1.00 68.88 103 GLY A C 1
ATOM 787 O O . GLY A 1 103 ? -4.546 -7.047 7.242 1.00 68.88 103 GLY A O 1
ATOM 788 N N . PRO A 1 104 ? -3.639 -5.100 6.594 1.00 70.56 104 PRO A N 1
ATOM 789 C CA . PRO A 1 104 ? -4.771 -4.740 5.762 1.00 70.56 104 PRO A CA 1
ATOM 790 C C . PRO A 1 104 ? -4.812 -5.618 4.501 1.00 70.56 104 PRO A C 1
ATOM 792 O O . PRO A 1 104 ? -3.828 -5.803 3.794 1.00 70.56 104 PRO A O 1
ATOM 795 N N . ARG A 1 105 ? -5.999 -6.113 4.163 1.00 73.25 105 ARG A N 1
ATOM 796 C CA . ARG A 1 105 ? -6.310 -6.697 2.860 1.00 73.25 105 ARG A CA 1
ATOM 797 C C . ARG A 1 105 ? -6.492 -5.589 1.832 1.00 73.25 105 ARG A C 1
ATOM 799 O O . ARG A 1 105 ? -7.571 -5.001 1.727 1.00 73.25 105 ARG A O 1
ATOM 806 N N . VAL A 1 106 ? -5.448 -5.334 1.055 1.00 75.00 106 VAL A N 1
ATOM 807 C CA . VAL A 1 106 ? -5.502 -4.425 -0.092 1.00 75.00 106 VAL A CA 1
ATOM 808 C C . VAL A 1 106 ? -5.765 -5.224 -1.362 1.00 75.00 106 VAL A C 1
ATOM 810 O O . VAL A 1 106 ? -5.133 -6.245 -1.620 1.00 75.00 106 VAL A O 1
ATOM 813 N N . ARG A 1 107 ? -6.714 -4.752 -2.165 1.00 74.06 107 ARG A N 1
ATOM 814 C CA . ARG A 1 107 ? -6.937 -5.194 -3.539 1.00 74.06 107 ARG A CA 1
ATOM 815 C C . ARG A 1 107 ? -7.019 -3.960 -4.416 1.00 74.06 107 ARG A C 1
ATOM 817 O O . ARG A 1 107 ? -8.035 -3.263 -4.405 1.00 74.06 107 ARG A O 1
ATOM 824 N N . ALA A 1 108 ? -5.953 -3.692 -5.159 1.00 77.62 108 ALA A N 1
ATOM 825 C CA . ALA A 1 108 ? -5.986 -2.725 -6.246 1.00 77.62 108 ALA A CA 1
ATOM 826 C C . ALA A 1 108 ? -6.181 -3.470 -7.563 1.00 77.62 108 ALA A C 1
ATOM 828 O O . ALA A 1 108 ? -5.605 -4.533 -7.775 1.00 77.62 108 ALA A O 1
ATOM 829 N N . TYR A 1 109 ? -7.017 -2.930 -8.435 1.00 80.12 109 TYR A N 1
ATOM 830 C CA . TYR A 1 109 ? -7.194 -3.412 -9.789 1.00 80.12 109 TYR A CA 1
ATOM 831 C C . TYR A 1 109 ? -7.242 -2.226 -10.735 1.00 80.12 109 TYR A C 1
ATOM 833 O O . TYR A 1 109 ? -8.145 -1.390 -10.644 1.00 80.12 109 TYR A O 1
ATOM 841 N N . THR A 1 110 ? -6.275 -2.178 -11.637 1.00 79.12 110 THR A N 1
ATOM 842 C CA . THR A 1 110 ? -6.159 -1.168 -12.681 1.00 79.12 110 THR A CA 1
ATOM 843 C C . THR A 1 110 ? -6.376 -1.851 -14.017 1.00 79.12 110 THR A C 1
ATOM 845 O O . THR A 1 110 ? -5.758 -2.874 -14.287 1.00 79.12 110 THR A O 1
ATOM 848 N N . PHE A 1 111 ? -7.267 -1.315 -14.844 1.00 78.69 111 PHE A N 1
ATOM 849 C CA . PHE A 1 111 ? -7.597 -1.863 -16.155 1.00 78.69 111 PHE A CA 1
ATOM 850 C C . PHE A 1 111 ? -7.915 -0.746 -17.147 1.00 78.69 111 PHE A C 1
ATOM 852 O O . PHE A 1 111 ? -8.532 0.264 -16.792 1.00 78.69 111 PHE A O 1
ATOM 859 N N . ALA A 1 112 ? -7.512 -0.932 -18.399 1.00 72.62 112 ALA A N 1
ATOM 860 C CA . ALA A 1 112 ? -7.917 -0.059 -19.490 1.00 72.62 112 ALA A CA 1
ATOM 861 C C . ALA A 1 112 ? -9.251 -0.558 -20.055 1.00 72.62 112 ALA A C 1
ATOM 863 O O . ALA A 1 112 ? -9.430 -1.750 -20.303 1.00 72.62 112 ALA A O 1
ATOM 864 N N . ARG A 1 113 ? -10.222 0.339 -20.235 1.00 70.12 113 ARG A N 1
ATOM 865 C CA . ARG A 1 113 ? -11.478 0.003 -20.919 1.00 70.12 113 ARG A CA 1
ATOM 866 C C . ARG A 1 113 ? -11.982 1.238 -21.657 1.00 70.12 113 ARG A C 1
ATOM 868 O O . ARG A 1 113 ? -12.112 2.289 -21.031 1.00 70.12 113 ARG A O 1
ATOM 875 N N . ASP A 1 114 ? -12.255 1.092 -22.952 1.00 67.31 114 ASP A N 1
ATOM 876 C CA . ASP A 1 114 ? -12.670 2.174 -23.863 1.00 67.31 114 ASP A CA 1
ATOM 877 C C . ASP A 1 114 ? -11.654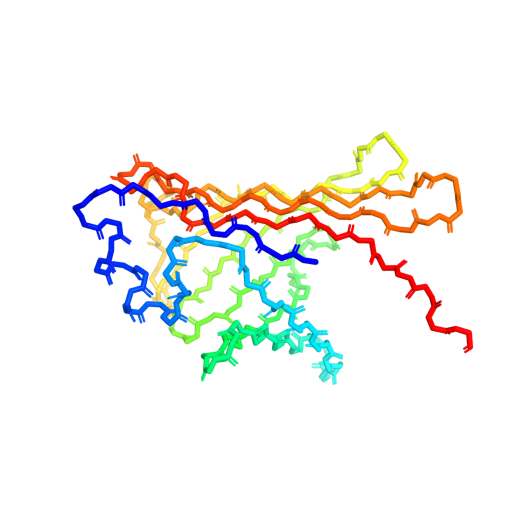 3.335 -23.921 1.00 67.31 114 ASP A C 1
ATOM 879 O O . ASP A 1 114 ? -12.014 4.496 -23.748 1.00 67.31 114 ASP A O 1
ATOM 883 N N . GLY A 1 115 ? -10.354 3.027 -24.026 1.00 68.50 115 GLY A N 1
ATOM 884 C CA . GLY A 1 115 ? -9.284 4.042 -24.073 1.00 68.50 115 GLY A CA 1
ATOM 885 C C . GLY A 1 115 ? -9.078 4.839 -22.777 1.00 68.50 115 GLY A C 1
ATOM 886 O O . GLY A 1 115 ? -8.216 5.706 -22.715 1.00 68.50 115 GLY A O 1
ATOM 887 N N . THR A 1 116 ? -9.841 4.544 -21.718 1.00 68.19 116 THR A N 1
ATOM 888 C CA . THR A 1 116 ? -9.724 5.209 -20.417 1.00 68.19 116 THR A CA 1
ATOM 889 C C . THR A 1 116 ? -9.132 4.259 -19.381 1.00 68.19 116 THR A C 1
ATOM 891 O O . THR A 1 116 ? -9.646 3.155 -19.170 1.00 68.19 116 THR A O 1
ATOM 894 N N . TYR A 1 117 ? -8.103 4.710 -18.665 1.00 71.06 117 TYR A N 1
ATOM 895 C CA . TYR A 1 117 ? -7.542 3.982 -17.530 1.00 71.06 117 TYR A CA 1
ATOM 896 C C . TYR A 1 117 ? -8.484 4.067 -16.331 1.00 71.06 117 TYR A C 1
ATOM 898 O O . TYR A 1 117 ? -8.822 5.149 -15.847 1.00 71.06 117 TYR A O 1
ATOM 906 N N . ARG A 1 118 ? -8.938 2.917 -15.838 1.00 77.56 118 ARG A N 1
ATOM 907 C CA . ARG A 1 118 ? -9.837 2.807 -14.688 1.00 77.56 118 ARG A CA 1
ATOM 908 C C . ARG A 1 118 ? -9.109 2.063 -13.581 1.00 77.56 118 ARG A C 1
ATOM 910 O O . ARG A 1 118 ? -8.511 1.021 -13.817 1.00 77.56 118 ARG A O 1
ATOM 917 N N . PHE A 1 119 ? -9.189 2.571 -12.360 1.00 75.88 119 PHE A N 1
ATOM 918 C CA . PHE A 1 119 ? -8.611 1.907 -11.196 1.00 75.88 119 PHE A CA 1
ATOM 919 C C . PHE A 1 119 ? -9.651 1.756 -10.100 1.00 75.88 119 PHE A C 1
ATOM 921 O O . PHE A 1 119 ? -10.533 2.600 -9.917 1.00 75.88 119 PHE A O 1
ATOM 928 N N . ARG A 1 120 ? -9.560 0.646 -9.376 1.00 76.38 120 ARG A N 1
ATOM 929 C CA . ARG A 1 120 ? -10.378 0.323 -8.213 1.00 76.38 120 ARG A CA 1
ATOM 930 C C . ARG A 1 120 ? -9.458 -0.172 -7.123 1.00 76.38 120 ARG A C 1
ATOM 932 O O . ARG A 1 120 ? -8.837 -1.214 -7.272 1.00 76.38 120 ARG A O 1
ATOM 939 N N . VAL A 1 121 ? -9.401 0.559 -6.027 1.00 76.94 121 VAL A N 1
ATOM 940 C CA . VAL A 1 121 ? -8.613 0.190 -4.860 1.00 76.94 121 VAL A CA 1
ATOM 941 C C . VAL A 1 121 ? -9.563 -0.029 -3.703 1.00 76.94 121 VAL A C 1
ATOM 943 O O . VAL A 1 121 ? -10.373 0.839 -3.375 1.00 76.94 121 VAL A O 1
ATOM 946 N N . LEU A 1 122 ? -9.474 -1.205 -3.098 1.00 74.25 122 LEU A N 1
ATOM 947 C CA . LEU A 1 122 ? -10.173 -1.564 -1.880 1.00 74.25 122 LEU A CA 1
ATOM 948 C C . LEU A 1 122 ? -9.133 -1.901 -0.821 1.00 74.25 122 LEU A C 1
ATOM 950 O O . LEU A 1 122 ? -8.362 -2.839 -0.982 1.00 74.25 122 LEU A O 1
ATOM 954 N N . VAL A 1 123 ? -9.148 -1.154 0.272 1.00 70.88 123 VAL A N 1
ATOM 955 C CA . VAL A 1 123 ? -8.374 -1.442 1.474 1.00 70.88 123 VAL A CA 1
ATOM 956 C C . VAL A 1 123 ? -9.361 -1.877 2.542 1.00 70.88 123 VAL A C 1
ATOM 958 O O . VAL A 1 123 ? -10.249 -1.121 2.941 1.00 70.88 123 VAL A O 1
ATOM 961 N N . ALA A 1 124 ? -9.229 -3.111 2.997 1.00 67.31 124 ALA A N 1
ATOM 962 C CA . ALA A 1 124 ? -9.966 -3.666 4.118 1.00 67.31 124 ALA A CA 1
ATOM 963 C C . ALA A 1 124 ? -8.984 -4.151 5.179 1.00 67.31 124 ALA A C 1
ATOM 965 O O . ALA A 1 124 ? -7.811 -4.335 4.903 1.00 67.31 124 ALA A O 1
ATOM 966 N N . HIS A 1 125 ? -9.446 -4.370 6.396 1.00 67.38 125 HIS A N 1
ATOM 967 C CA . HIS A 1 125 ? -8.656 -4.947 7.468 1.00 67.38 125 HIS A CA 1
ATOM 968 C C . HIS A 1 125 ? -9.487 -6.043 8.139 1.00 67.38 125 HIS A C 1
ATOM 970 O O . HIS A 1 125 ? -10.674 -5.813 8.385 1.00 67.38 125 HIS A O 1
ATOM 976 N N . PRO A 1 126 ? -8.911 -7.217 8.446 1.00 59.72 126 PRO A N 1
ATOM 977 C CA . PRO A 1 126 ? -9.659 -8.359 8.974 1.00 59.72 126 PRO A CA 1
ATOM 978 C C . PRO A 1 126 ? -10.469 -8.022 10.234 1.00 59.72 126 PRO A C 1
ATOM 980 O O . PRO A 1 126 ? -11.612 -8.450 10.340 1.00 59.72 126 PRO A O 1
ATOM 983 N N . TRP A 1 127 ? -9.939 -7.184 11.130 1.00 55.88 127 TRP A N 1
ATOM 984 C CA . TRP A 1 127 ? -10.656 -6.748 12.341 1.00 55.88 127 TRP A CA 1
ATOM 985 C C . TRP A 1 127 ? -11.466 -5.451 12.203 1.00 55.88 127 TRP A C 1
ATOM 987 O O . TRP A 1 127 ? -12.331 -5.184 13.029 1.00 55.88 127 TRP A O 1
ATOM 997 N N . LEU A 1 128 ? -11.190 -4.614 11.193 1.00 53.25 128 LEU A N 1
ATOM 998 C CA . LEU A 1 128 ? -11.796 -3.273 11.081 1.00 53.25 128 LEU A CA 1
ATOM 999 C C . LEU A 1 128 ? -12.798 -3.168 9.919 1.00 53.25 128 LEU A C 1
ATOM 1001 O O . LEU A 1 128 ? -13.430 -2.126 9.738 1.00 53.25 128 LEU A O 1
ATOM 1005 N N . GLY A 1 129 ? -12.954 -4.233 9.128 1.00 53.91 129 GLY A N 1
ATOM 1006 C CA . GLY A 1 129 ? -13.767 -4.236 7.916 1.00 53.91 129 GLY A CA 1
ATOM 1007 C C . GLY A 1 129 ? -13.142 -3.397 6.799 1.00 53.91 129 GLY A C 1
ATOM 1008 O O . GLY A 1 129 ? -11.932 -3.187 6.756 1.00 53.91 129 GLY A O 1
ATOM 1009 N N . VAL A 1 130 ? -13.956 -2.919 5.855 1.00 57.34 130 VAL A N 1
ATOM 1010 C CA . VAL A 1 130 ? -13.475 -2.024 4.789 1.00 57.34 130 VAL A CA 1
ATOM 1011 C C . VAL A 1 130 ? -12.993 -0.714 5.413 1.00 57.34 130 VAL A C 1
ATOM 1013 O O . VAL A 1 130 ? -13.771 0.004 6.039 1.00 57.34 130 VAL A O 1
ATOM 1016 N N . VAL A 1 131 ? -11.706 -0.421 5.233 1.00 61.94 131 VAL A N 1
ATOM 1017 C CA . VAL A 1 131 ? -11.036 0.781 5.737 1.00 61.94 131 VAL A CA 1
ATOM 1018 C C . VAL A 1 131 ? -11.289 1.937 4.776 1.00 61.94 131 VAL A C 1
ATOM 1020 O O . VAL A 1 131 ? -11.713 3.015 5.196 1.00 61.94 131 VAL A O 1
ATOM 1023 N N . PHE A 1 132 ? -11.070 1.706 3.478 1.00 63.12 132 PHE A N 1
ATOM 1024 C CA . PHE A 1 132 ? -11.302 2.703 2.443 1.00 63.12 132 PHE A CA 1
ATOM 1025 C C . PHE A 1 132 ? -11.425 2.065 1.055 1.00 63.12 132 PHE A C 1
ATOM 1027 O O . PHE A 1 132 ? -10.764 1.076 0.753 1.00 63.12 132 PHE A O 1
ATOM 1034 N N . GLY A 1 133 ? -12.263 2.633 0.189 1.00 65.50 133 GLY A N 1
ATOM 1035 C CA . GLY A 1 133 ? -12.405 2.185 -1.191 1.00 65.50 133 GLY A CA 1
ATOM 1036 C C . GLY A 1 133 ? -12.486 3.371 -2.139 1.00 65.50 133 GLY A C 1
ATOM 1037 O O . GLY A 1 133 ? -13.230 4.324 -1.910 1.00 65.50 133 GLY A O 1
ATOM 1038 N N . TYR A 1 134 ? -11.741 3.342 -3.231 1.00 66.31 134 TYR A N 1
ATOM 1039 C CA . TYR A 1 134 ? -11.869 4.366 -4.252 1.00 66.31 134 TYR A CA 1
ATOM 1040 C C . TYR A 1 134 ? -11.808 3.767 -5.636 1.00 66.31 134 TYR A C 1
ATOM 1042 O O . TYR A 1 134 ? -11.080 2.818 -5.910 1.00 66.31 134 TYR A O 1
ATOM 1050 N N . ALA A 1 135 ? -12.637 4.327 -6.502 1.00 66.56 135 ALA A N 1
ATOM 1051 C CA . ALA A 1 135 ? -12.661 3.993 -7.902 1.00 66.56 135 ALA A CA 1
ATOM 1052 C C . ALA A 1 135 ? -12.501 5.294 -8.671 1.00 66.56 135 ALA A C 1
ATOM 1054 O O . ALA A 1 135 ? -13.219 6.270 -8.430 1.00 66.56 135 ALA A O 1
ATOM 1055 N N . GLY A 1 136 ? -11.529 5.313 -9.563 1.00 65.75 136 GLY A N 1
ATOM 1056 C CA . GLY A 1 136 ? -11.216 6.467 -10.376 1.00 65.75 136 GLY A CA 1
ATOM 1057 C C . GLY A 1 136 ? -11.102 6.084 -11.834 1.00 65.75 136 GLY A C 1
ATOM 1058 O O . GLY A 1 136 ? -10.981 4.914 -12.203 1.00 65.75 136 GLY A O 1
ATOM 1059 N N . ARG A 1 137 ? -11.171 7.114 -12.662 1.00 69.81 137 ARG A N 1
ATOM 1060 C CA . ARG A 1 137 ? -10.689 7.068 -14.029 1.00 69.81 137 ARG A CA 1
ATOM 1061 C C . ARG A 1 137 ? -9.533 8.055 -14.076 1.00 69.81 137 ARG A C 1
ATOM 1063 O O . ARG A 1 137 ? -9.707 9.170 -13.589 1.00 69.81 137 ARG A O 1
ATOM 1070 N N . LEU A 1 138 ? -8.382 7.629 -14.574 1.00 62.53 138 LEU A N 1
ATOM 1071 C CA . LEU A 1 138 ? -7.353 8.550 -15.032 1.00 62.53 138 LEU A CA 1
ATOM 1072 C C . LEU A 1 138 ? -7.902 9.119 -16.341 1.00 62.53 138 LEU A C 1
ATOM 1074 O O . LEU A 1 138 ? -7.929 8.431 -17.360 1.00 62.53 138 LEU A O 1
ATOM 1078 N N . GLY A 1 139 ? -8.481 10.316 -16.264 1.00 50.47 139 GLY A N 1
ATOM 1079 C CA . GLY A 1 139 ? -8.645 11.128 -17.458 1.00 50.47 139 GLY A CA 1
ATOM 1080 C C . GLY A 1 139 ? -7.250 11.594 -17.827 1.00 50.47 139 GLY A C 1
ATOM 1081 O O . GLY A 1 139 ? -6.582 12.169 -16.972 1.00 50.47 139 GLY A O 1
ATOM 1082 N N . GLY A 1 140 ? -6.791 11.276 -19.037 1.00 39.91 140 GLY A N 1
ATOM 1083 C CA . GLY A 1 140 ? -5.685 12.029 -19.605 1.00 39.91 140 GLY A CA 1
ATOM 1084 C C . GLY A 1 140 ? -6.133 13.481 -19.615 1.00 39.91 140 GLY A C 1
ATOM 1085 O O . GLY A 1 140 ? -7.158 13.798 -20.219 1.00 39.91 140 GLY A O 1
ATOM 1086 N N . GLU A 1 141 ? -5.456 14.318 -18.842 1.00 34.84 141 GLU A N 1
ATOM 1087 C CA . GLU A 1 141 ? -5.535 15.751 -19.067 1.00 34.84 141 GLU A CA 1
ATOM 1088 C C . GLU A 1 141 ? -4.910 15.949 -20.449 1.00 34.84 141 GLU A C 1
ATOM 1090 O O . GLU A 1 141 ? -3.760 15.569 -20.674 1.00 34.84 141 GLU A O 1
ATOM 1095 N N . HIS A 1 142 ? -5.752 16.355 -21.395 1.00 32.91 142 HIS A N 1
ATOM 1096 C CA . HIS A 1 142 ? -5.342 16.831 -22.706 1.00 32.91 142 HIS A CA 1
ATOM 1097 C C . HIS A 1 142 ? -4.912 18.287 -22.558 1.00 32.91 142 HIS A C 1
ATOM 1099 O O . HIS A 1 142 ? -5.637 19.018 -21.840 1.00 32.91 142 HIS A O 1
#

Radius of gyration: 15.13 Å; chains: 1; bounding box: 34×30×41 Å

Foldseek 3Di:
DWAFDFDPDPLVVVCVVQQHDDGGDFDWDWDWDDDVQWIWIWIDTPPTIFIWIKGQDPVDNQKIWIDGPQKIWIWGWDDDDQWTKTFTDFMARNPGTDPPLQDWGWIKIWHDDPNKIKIWIWTAHPVTGTSIIGIDIPDPPD